Protein AF-G0V4D6-F1 (afdb_monomer)

Radius of gyration: 19.61 Å; Cα contacts (8 Å, |Δi|>4): 96; chains: 1; bounding box: 45×19×66 Å

Sequence (130 aa):
MNSGKIVLTINFITLILIIILGIYEIRTIERDTISFMENLNDVKKSVEASNWDNAYKNIELLNKNWERKKQLWSFFVNHNEIDNISMYLKQSIEYIKHRDNIEAMASLAILEHYLTHISEIEKLRIENII

InterPro domains:
  IPR025373 Protein of unknown function DUF4363 [PF14276] (24-129)

Mean predicted aligned error: 4.53 Å

Structure (mmCIF, N/CA/C/O backbone):
data_AF-G0V4D6-F1
#
_entry.id   AF-G0V4D6-F1
#
loop_
_atom_site.group_PDB
_atom_site.id
_atom_site.type_symbol
_atom_site.label_atom_id
_atom_site.label_alt_id
_atom_site.label_comp_id
_atom_site.label_asym_id
_atom_site.label_entity_id
_atom_site.label_seq_id
_atom_site.pdbx_PDB_ins_code
_atom_site.Cartn_x
_atom_site.Cartn_y
_atom_site.Cartn_z
_atom_site.occupancy
_atom_site.B_iso_or_equiv
_atom_site.auth_seq_id
_atom_site.auth_comp_id
_atom_site.auth_asym_id
_atom_site.auth_atom_id
_atom_site.pdbx_PDB_model_num
ATOM 1 N N . MET A 1 1 ? 24.577 5.032 -46.103 1.00 59.38 1 MET A N 1
ATOM 2 C CA . MET A 1 1 ? 25.396 4.983 -44.866 1.00 59.38 1 MET A CA 1
ATOM 3 C C . MET A 1 1 ? 24.785 5.767 -43.693 1.00 59.38 1 MET A C 1
ATOM 5 O O . MET A 1 1 ? 24.936 5.325 -42.563 1.00 59.38 1 MET A O 1
ATOM 9 N N . ASN A 1 2 ? 24.054 6.871 -43.923 1.00 70.75 2 ASN A N 1
ATOM 10 C CA . ASN A 1 2 ? 23.428 7.658 -42.841 1.00 70.75 2 ASN A CA 1
ATOM 11 C C . ASN A 1 2 ? 22.176 7.009 -42.225 1.00 70.75 2 ASN A C 1
ATOM 13 O O . ASN A 1 2 ? 21.945 7.155 -41.030 1.00 70.75 2 ASN A O 1
ATOM 17 N N . SER A 1 3 ? 21.415 6.235 -43.001 1.00 76.06 3 SER A N 1
ATOM 18 C CA . SER A 1 3 ? 20.175 5.589 -42.548 1.00 76.06 3 SER A CA 1
ATOM 19 C C . SER A 1 3 ? 20.411 4.599 -41.399 1.00 76.06 3 SER A C 1
ATOM 21 O O . SER A 1 3 ? 19.675 4.611 -40.421 1.00 76.06 3 SER A O 1
ATOM 23 N N . GLY A 1 4 ? 21.483 3.798 -41.465 1.00 85.56 4 GLY A N 1
ATOM 24 C CA . GLY A 1 4 ? 21.831 2.846 -40.401 1.00 85.56 4 GLY A CA 1
ATOM 25 C C . GLY A 1 4 ? 22.241 3.525 -39.091 1.00 85.56 4 GLY A C 1
ATOM 26 O O . GLY A 1 4 ? 21.848 3.077 -38.020 1.00 85.56 4 GLY A O 1
ATOM 27 N N . LYS A 1 5 ? 22.961 4.654 -39.166 1.00 87.50 5 LYS A N 1
ATOM 28 C CA . LYS A 1 5 ? 23.328 5.444 -37.979 1.00 87.50 5 LYS A CA 1
ATOM 29 C C . LYS A 1 5 ? 22.095 6.039 -37.298 1.00 87.50 5 LYS A C 1
ATOM 31 O O . LYS A 1 5 ? 21.989 5.948 -36.085 1.00 87.50 5 LYS A O 1
ATOM 36 N N . ILE A 1 6 ? 21.146 6.571 -38.073 1.00 91.81 6 ILE A N 1
ATOM 37 C CA . ILE A 1 6 ? 19.887 7.123 -37.544 1.00 91.81 6 ILE A CA 1
ATOM 38 C C . ILE A 1 6 ? 19.076 6.041 -36.824 1.00 91.81 6 ILE A C 1
ATOM 40 O O . ILE A 1 6 ? 18.627 6.261 -35.703 1.00 91.81 6 ILE A O 1
ATOM 44 N N . VAL A 1 7 ? 18.933 4.857 -37.429 1.00 93.12 7 VAL A N 1
ATOM 45 C CA . VAL A 1 7 ? 18.217 3.732 -36.806 1.00 93.12 7 VAL A CA 1
ATOM 46 C C . VAL A 1 7 ? 18.887 3.309 -35.496 1.00 93.12 7 VAL A C 1
ATOM 48 O O . VAL A 1 7 ? 18.194 3.107 -34.501 1.00 93.12 7 VAL A O 1
ATOM 51 N N . LEU A 1 8 ? 20.220 3.223 -35.458 1.00 93.75 8 LEU A N 1
ATOM 52 C CA . LEU A 1 8 ? 20.956 2.903 -34.230 1.00 93.75 8 LEU A CA 1
ATOM 53 C C . LEU A 1 8 ? 20.750 3.964 -33.143 1.00 93.75 8 LEU A C 1
ATOM 55 O O . LEU A 1 8 ? 20.495 3.614 -31.994 1.00 93.75 8 LEU A O 1
ATOM 59 N N . THR A 1 9 ? 20.802 5.249 -33.503 1.00 94.50 9 THR A N 1
ATOM 60 C CA . THR A 1 9 ? 20.558 6.346 -32.560 1.00 94.50 9 THR A CA 1
ATOM 61 C C . THR A 1 9 ? 19.143 6.294 -31.987 1.00 94.50 9 THR A C 1
ATOM 63 O O . THR A 1 9 ? 18.985 6.420 -30.777 1.00 94.50 9 THR A O 1
ATOM 66 N N . ILE A 1 10 ? 18.122 6.054 -32.816 1.00 95.94 10 ILE A N 1
ATOM 67 C CA . ILE A 1 10 ? 16.731 5.945 -32.351 1.00 95.94 10 ILE A CA 1
ATOM 68 C C . ILE A 1 10 ? 16.576 4.769 -31.384 1.00 95.94 10 ILE A C 1
ATOM 70 O O . ILE A 1 10 ? 16.059 4.963 -30.290 1.00 95.94 10 ILE A O 1
ATOM 74 N N . ASN A 1 11 ? 17.076 3.580 -31.738 1.00 95.81 11 ASN A N 1
ATOM 75 C CA . ASN A 1 11 ? 16.992 2.408 -30.859 1.00 95.81 11 ASN A CA 1
ATOM 76 C C . ASN A 1 11 ? 17.677 2.653 -29.510 1.00 95.81 11 ASN A C 1
ATOM 78 O O . ASN A 1 11 ? 17.139 2.290 -28.467 1.00 95.81 11 ASN A O 1
ATOM 82 N N . PHE A 1 12 ? 18.840 3.307 -29.520 1.00 95.88 12 PHE A N 1
ATOM 83 C CA . PHE A 1 12 ? 19.562 3.630 -28.295 1.00 95.88 12 PHE A CA 1
ATOM 84 C C . PHE A 1 12 ? 18.788 4.617 -27.408 1.00 95.88 12 PHE A C 1
ATOM 86 O O . PHE A 1 12 ? 18.700 4.420 -26.198 1.00 95.88 12 PHE A O 1
ATOM 93 N N . ILE A 1 13 ? 18.160 5.638 -28.002 1.00 96.56 13 ILE A N 1
ATOM 94 C CA . ILE A 1 13 ? 17.295 6.582 -27.277 1.00 96.56 13 ILE A CA 1
ATOM 95 C C . ILE A 1 13 ? 16.078 5.860 -26.687 1.00 96.56 13 ILE A C 1
ATOM 97 O O . ILE A 1 13 ? 15.746 6.077 -25.523 1.00 96.56 13 ILE A O 1
ATOM 101 N N . THR A 1 14 ? 15.426 4.987 -27.458 1.00 96.06 14 THR A N 1
ATOM 102 C CA . THR A 1 14 ? 14.277 4.208 -26.979 1.00 96.06 14 THR A CA 1
ATOM 103 C C . THR A 1 14 ? 14.661 3.301 -25.811 1.00 96.06 14 THR A C 1
ATOM 105 O O . THR A 1 14 ? 13.929 3.247 -24.827 1.00 96.06 14 THR A O 1
ATOM 108 N N . LEU A 1 15 ? 15.822 2.644 -25.871 1.00 94.19 15 LEU A N 1
ATOM 109 C CA . LEU A 1 15 ? 16.322 1.815 -24.773 1.00 94.19 15 LEU A CA 1
ATOM 110 C C . LEU A 1 15 ? 16.538 2.635 -23.494 1.00 94.19 15 LEU A C 1
ATOM 112 O O . LEU A 1 15 ? 16.077 2.238 -22.426 1.00 94.19 15 LEU A O 1
ATOM 116 N N . ILE A 1 16 ? 17.186 3.800 -23.604 1.00 94.88 16 ILE A N 1
ATOM 117 C CA . ILE A 1 16 ? 17.384 4.707 -22.464 1.00 94.88 16 ILE A CA 1
ATOM 118 C C . ILE A 1 16 ? 16.037 5.136 -21.874 1.00 94.88 16 ILE A C 1
ATOM 120 O O . ILE A 1 16 ? 15.876 5.145 -20.655 1.00 94.88 16 ILE A O 1
ATOM 124 N N . LEU A 1 17 ? 15.059 5.457 -22.724 1.00 95.06 17 LEU A N 1
ATOM 125 C CA . LEU A 1 17 ? 13.728 5.858 -22.276 1.00 95.06 17 LEU A CA 1
ATOM 126 C C . LEU A 1 17 ? 13.033 4.745 -21.479 1.00 95.06 17 LEU A C 1
ATOM 128 O O . LEU A 1 17 ? 12.469 5.026 -20.426 1.00 95.06 17 LEU A O 1
ATOM 132 N N . ILE A 1 18 ? 13.110 3.493 -21.942 1.00 92.19 18 ILE A N 1
ATOM 133 C CA . ILE A 1 18 ? 12.534 2.335 -21.240 1.00 92.19 18 ILE A CA 1
ATOM 134 C C . ILE A 1 18 ? 13.178 2.160 -19.859 1.00 92.19 18 ILE A C 1
ATOM 136 O O . ILE A 1 18 ? 12.464 1.987 -18.874 1.00 92.19 18 ILE A O 1
ATOM 140 N N . ILE A 1 19 ? 14.508 2.267 -19.764 1.00 89.69 19 ILE A N 1
ATOM 141 C CA . ILE A 1 19 ? 15.231 2.142 -18.488 1.00 89.69 19 ILE A CA 1
ATOM 142 C C . ILE A 1 19 ? 14.814 3.253 -17.514 1.00 89.69 19 ILE A C 1
ATOM 144 O O . ILE A 1 19 ? 14.535 2.982 -16.348 1.00 89.69 19 ILE A O 1
ATOM 148 N N . ILE A 1 20 ? 14.728 4.501 -17.986 1.00 91.12 20 ILE A N 1
ATOM 149 C CA . ILE A 1 20 ? 14.305 5.637 -17.152 1.00 91.12 20 ILE A CA 1
ATOM 150 C C . ILE A 1 20 ? 12.875 5.440 -16.642 1.00 91.12 20 ILE A C 1
ATOM 152 O O . ILE A 1 20 ? 12.614 5.686 -15.463 1.00 91.12 20 ILE A O 1
ATOM 156 N N . LEU A 1 21 ? 11.958 4.994 -17.505 1.00 89.69 21 LEU A N 1
ATOM 157 C CA . LEU A 1 21 ? 10.571 4.731 -17.122 1.00 89.69 21 LEU A CA 1
ATOM 158 C C . LEU A 1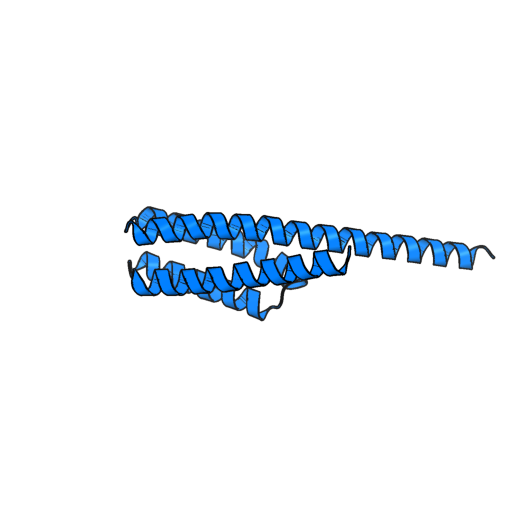 21 ? 10.473 3.602 -16.091 1.00 89.69 21 LEU A C 1
ATOM 160 O O . LEU A 1 21 ? 9.785 3.785 -15.091 1.00 89.69 21 LEU A O 1
ATOM 164 N N . GLY A 1 22 ? 11.216 2.506 -16.269 1.00 86.81 22 GLY A N 1
ATOM 165 C CA . GLY A 1 22 ? 11.251 1.408 -15.297 1.00 86.81 22 GLY A CA 1
ATOM 166 C C . GLY A 1 22 ? 11.791 1.845 -13.930 1.00 86.81 22 GLY A C 1
ATOM 167 O O . GLY A 1 22 ? 11.210 1.531 -12.897 1.00 86.81 22 GLY A O 1
ATOM 168 N N . ILE A 1 23 ? 12.852 2.659 -13.892 1.00 86.50 23 ILE A N 1
ATOM 169 C CA . ILE A 1 23 ? 13.368 3.210 -12.624 1.00 86.50 23 ILE A CA 1
ATOM 170 C C . ILE A 1 23 ? 12.342 4.150 -11.971 1.00 86.50 23 ILE A C 1
ATOM 172 O O . ILE A 1 23 ? 12.192 4.159 -10.747 1.00 86.50 23 ILE A O 1
ATOM 176 N N . TYR A 1 24 ? 11.652 4.970 -12.768 1.00 88.38 24 TYR A N 1
ATOM 177 C CA . TYR A 1 24 ? 10.620 5.879 -12.271 1.00 88.38 24 TYR A CA 1
ATOM 178 C C . TYR A 1 24 ? 9.428 5.124 -11.663 1.00 88.38 24 TYR A C 1
ATOM 180 O O . TYR A 1 24 ? 8.940 5.509 -10.597 1.00 88.38 24 TYR A O 1
ATOM 188 N N . GLU A 1 25 ? 8.985 4.058 -12.326 1.00 87.38 25 GLU A N 1
ATOM 189 C CA . GLU A 1 25 ? 7.929 3.149 -11.879 1.00 87.38 25 GLU A CA 1
ATOM 190 C C . GLU A 1 25 ? 8.274 2.530 -10.524 1.00 87.38 25 GLU A C 1
ATOM 192 O O . GLU A 1 25 ? 7.564 2.780 -9.548 1.00 87.38 25 GLU A O 1
ATOM 197 N N . ILE A 1 26 ? 9.412 1.834 -10.441 1.00 86.06 26 ILE A N 1
ATOM 198 C CA . ILE A 1 26 ? 9.886 1.158 -9.228 1.00 86.06 26 ILE A CA 1
ATOM 199 C C . ILE A 1 26 ? 9.921 2.128 -8.041 1.00 86.06 26 ILE A C 1
ATOM 201 O O . ILE A 1 26 ? 9.330 1.874 -6.992 1.00 86.06 26 ILE A O 1
ATOM 205 N N . ARG A 1 27 ? 10.553 3.299 -8.213 1.00 87.56 27 ARG A N 1
ATOM 206 C CA . ARG A 1 27 ? 10.647 4.312 -7.145 1.00 87.56 27 ARG A CA 1
ATOM 207 C C . ARG A 1 27 ? 9.289 4.870 -6.737 1.00 87.56 27 ARG A C 1
ATOM 209 O O . ARG A 1 27 ? 9.098 5.260 -5.584 1.00 87.56 27 ARG A O 1
ATOM 216 N N . THR A 1 28 ? 8.361 4.976 -7.685 1.00 89.75 28 THR A N 1
ATOM 217 C CA . THR A 1 28 ? 7.008 5.455 -7.402 1.00 89.75 28 THR A CA 1
ATOM 218 C C . THR A 1 28 ? 6.248 4.435 -6.569 1.00 89.75 28 THR A C 1
ATOM 220 O O . THR A 1 28 ? 5.676 4.832 -5.555 1.00 89.75 28 THR A O 1
ATOM 223 N N . ILE A 1 29 ? 6.284 3.154 -6.947 1.00 90.12 29 ILE A N 1
ATOM 224 C CA . ILE A 1 29 ? 5.630 2.077 -6.198 1.00 90.12 29 ILE A CA 1
ATOM 225 C C . ILE A 1 29 ? 6.249 1.955 -4.804 1.00 90.12 29 ILE A C 1
ATOM 227 O O . ILE A 1 29 ? 5.514 1.976 -3.825 1.00 90.12 29 ILE A O 1
ATOM 231 N N . GLU A 1 30 ? 7.578 1.937 -4.682 1.00 89.00 30 GLU A N 1
ATOM 232 C CA . GLU A 1 30 ? 8.261 1.825 -3.387 1.00 89.00 30 GLU A CA 1
ATOM 233 C C . GLU A 1 30 ? 7.840 2.933 -2.408 1.00 89.00 30 GLU A C 1
ATOM 235 O O . GLU A 1 30 ? 7.392 2.656 -1.293 1.00 89.00 30 GLU A O 1
ATOM 240 N N . ARG A 1 31 ? 7.919 4.198 -2.840 1.00 91.50 31 ARG A N 1
ATOM 241 C CA . ARG A 1 31 ? 7.515 5.348 -2.018 1.00 91.50 31 ARG A CA 1
ATOM 242 C C . ARG A 1 31 ? 6.043 5.272 -1.625 1.00 91.50 31 ARG A C 1
ATOM 244 O O . ARG A 1 31 ? 5.680 5.600 -0.496 1.00 91.50 31 ARG A O 1
ATOM 251 N N . ASP A 1 32 ? 5.192 4.902 -2.573 1.00 93.12 32 ASP A N 1
ATOM 252 C CA . ASP A 1 32 ? 3.758 4.817 -2.348 1.00 93.12 32 ASP A CA 1
ATOM 253 C C . ASP A 1 32 ? 3.429 3.703 -1.344 1.00 93.12 32 ASP A C 1
ATOM 255 O O . ASP A 1 32 ? 2.656 3.946 -0.420 1.00 93.12 32 ASP A O 1
ATOM 259 N N . THR A 1 33 ? 4.057 2.530 -1.457 1.00 93.06 33 THR A N 1
ATOM 260 C CA . THR A 1 33 ? 3.877 1.411 -0.524 1.00 93.06 33 THR A CA 1
ATOM 261 C C . THR A 1 33 ? 4.339 1.758 0.886 1.00 93.06 33 THR A C 1
ATOM 263 O O . THR A 1 33 ? 3.618 1.466 1.836 1.00 93.06 33 THR A O 1
ATOM 266 N N . ILE A 1 34 ? 5.476 2.447 1.044 1.00 92.56 34 ILE A N 1
ATOM 267 C CA . ILE A 1 34 ? 5.925 2.948 2.356 1.00 92.56 34 ILE A CA 1
ATOM 268 C C . ILE A 1 34 ? 4.854 3.857 2.968 1.00 92.56 34 ILE A C 1
ATOM 270 O O . ILE A 1 34 ? 4.431 3.644 4.103 1.00 92.56 34 ILE A O 1
ATOM 274 N N . SER A 1 35 ? 4.348 4.820 2.192 1.00 94.81 35 SER A N 1
ATOM 275 C CA . SER A 1 35 ? 3.300 5.727 2.664 1.00 94.81 35 SER A CA 1
ATOM 276 C C . SER A 1 35 ? 1.997 4.992 3.003 1.00 94.81 35 SER A C 1
ATOM 278 O O . SER A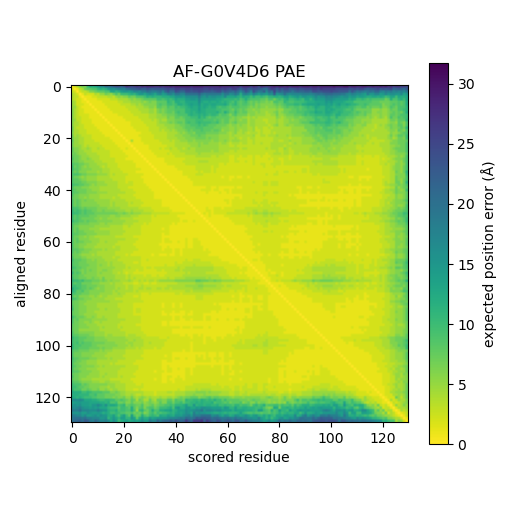 1 35 ? 1.336 5.329 3.987 1.00 94.81 35 SER A O 1
ATOM 280 N N . PHE A 1 36 ? 1.602 3.984 2.222 1.00 96.50 36 PHE A N 1
ATOM 281 C CA . PHE A 1 36 ? 0.429 3.167 2.531 1.00 96.50 36 PHE A CA 1
ATOM 282 C C . PHE A 1 36 ? 0.612 2.370 3.823 1.00 96.50 36 PHE A C 1
ATOM 284 O O . PHE A 1 36 ? -0.302 2.368 4.642 1.00 96.50 36 PHE A O 1
ATOM 291 N N . MET A 1 37 ? 1.780 1.762 4.038 1.00 96.06 37 MET A N 1
ATOM 292 C CA . MET A 1 37 ? 2.092 1.001 5.251 1.00 96.06 37 MET A CA 1
ATOM 293 C C . MET A 1 37 ? 2.086 1.880 6.507 1.00 96.06 37 MET A C 1
ATOM 295 O O . MET A 1 37 ? 1.523 1.485 7.526 1.00 96.06 37 MET A O 1
ATOM 299 N N . GLU A 1 38 ? 2.647 3.090 6.437 1.00 95.94 38 GLU A N 1
ATOM 300 C CA . GLU A 1 38 ? 2.608 4.055 7.545 1.00 95.94 38 GLU A CA 1
ATOM 301 C C . GLU A 1 38 ? 1.165 4.440 7.905 1.00 95.94 38 GLU A C 1
ATOM 303 O O . GLU A 1 38 ? 0.754 4.299 9.058 1.00 95.94 38 GLU A O 1
ATOM 308 N N . ASN A 1 39 ? 0.363 4.838 6.908 1.00 96.44 39 ASN A N 1
ATOM 309 C CA . ASN A 1 39 ? -1.044 5.188 7.122 1.00 96.44 39 ASN A CA 1
ATOM 310 C C . ASN A 1 39 ? -1.861 3.988 7.635 1.00 96.44 39 ASN A C 1
ATOM 312 O O . ASN A 1 39 ? -2.738 4.152 8.483 1.00 96.44 39 ASN A O 1
ATOM 316 N N . LEU A 1 40 ? -1.584 2.780 7.137 1.00 98.06 40 LEU A N 1
ATOM 317 C CA . LEU A 1 40 ? -2.258 1.557 7.565 1.00 98.06 40 LEU A CA 1
ATOM 318 C C . LEU A 1 40 ? -1.962 1.244 9.034 1.00 98.06 40 LEU A C 1
ATOM 320 O O . LEU A 1 40 ? -2.870 0.900 9.790 1.00 98.06 40 LEU A O 1
ATOM 324 N N . ASN A 1 41 ? -0.710 1.411 9.458 1.00 97.94 41 ASN A N 1
ATOM 325 C CA . ASN A 1 41 ? -0.308 1.220 10.846 1.00 97.94 41 ASN A CA 1
ATOM 326 C C . ASN A 1 41 ? -1.029 2.200 11.789 1.00 97.94 41 ASN A C 1
ATOM 328 O O . ASN A 1 41 ? -1.448 1.818 12.881 1.00 97.94 41 ASN A O 1
ATOM 332 N N . ASP A 1 42 ? -1.246 3.444 11.357 1.00 97.94 42 ASP A N 1
ATOM 333 C CA . ASP A 1 42 ? -2.018 4.426 12.128 1.00 97.94 42 ASP A CA 1
ATOM 334 C C . ASP A 1 42 ? -3.507 4.057 12.240 1.00 97.94 42 ASP A C 1
ATOM 336 O O . ASP A 1 42 ? -4.130 4.287 13.285 1.00 97.94 42 ASP A O 1
ATOM 340 N N . VAL A 1 43 ? -4.081 3.434 11.203 1.00 98.56 43 VAL A N 1
ATOM 341 C CA . VAL A 1 43 ? -5.429 2.847 11.275 1.00 98.56 43 VAL A CA 1
ATOM 342 C C . VAL A 1 43 ? -5.453 1.703 12.288 1.00 98.56 43 VAL A C 1
ATOM 344 O O . VAL A 1 43 ? -6.287 1.735 13.191 1.00 98.56 43 VAL A O 1
ATOM 347 N N . LYS A 1 44 ? -4.522 0.740 12.200 1.00 98.44 44 LYS A N 1
ATOM 348 C CA . LYS A 1 44 ? -4.444 -0.414 13.119 1.00 98.44 44 LYS A CA 1
ATOM 349 C C . LYS A 1 44 ? -4.339 0.034 14.579 1.00 98.44 44 LYS A C 1
ATOM 351 O O . LYS A 1 44 ? -5.167 -0.364 15.392 1.00 98.44 44 LYS A O 1
ATOM 356 N N . LYS A 1 45 ? -3.428 0.962 14.892 1.00 98.25 45 LYS A N 1
ATOM 357 C CA . LYS A 1 45 ? -3.298 1.548 16.241 1.00 98.25 45 LYS A CA 1
ATOM 358 C C . LYS A 1 45 ? -4.589 2.209 16.723 1.00 98.25 45 LYS A C 1
ATOM 360 O O . LYS A 1 45 ? -4.933 2.122 17.899 1.00 98.25 45 LYS A O 1
ATOM 365 N N . SER A 1 46 ? -5.308 2.888 15.828 1.00 98.44 46 SER A N 1
ATOM 366 C CA . SER A 1 46 ? -6.582 3.528 16.173 1.00 98.44 46 SER A CA 1
ATOM 367 C C . SER A 1 46 ? -7.678 2.498 16.465 1.00 98.44 46 SER A C 1
ATOM 369 O O . SER A 1 46 ? -8.450 2.698 17.399 1.00 98.44 46 SER A O 1
ATOM 371 N N . VAL A 1 47 ? -7.723 1.390 15.716 1.00 98.19 47 VAL A N 1
ATOM 372 C CA . VAL A 1 47 ? -8.645 0.266 15.959 1.00 98.19 47 VAL A CA 1
ATOM 373 C C . VAL A 1 47 ? -8.323 -0.433 17.282 1.00 98.19 47 VAL A C 1
ATOM 375 O O . VAL A 1 47 ? -9.227 -0.641 18.090 1.00 98.19 47 VAL A O 1
ATOM 378 N N . GLU A 1 48 ? -7.048 -0.721 17.557 1.00 97.44 48 GLU A N 1
ATOM 379 C CA . GLU A 1 48 ? -6.585 -1.308 18.826 1.00 97.44 48 GLU A CA 1
ATOM 380 C C . GLU A 1 48 ? -6.947 -0.433 20.031 1.00 97.44 48 GLU A C 1
ATOM 382 O O . GLU A 1 48 ? -7.447 -0.923 21.042 1.00 97.44 48 GLU A O 1
ATOM 387 N N . ALA A 1 49 ? -6.771 0.884 19.903 1.00 97.75 49 ALA A N 1
ATOM 388 C CA . ALA A 1 49 ? -7.147 1.852 20.928 1.00 97.75 49 ALA A CA 1
ATOM 389 C C . ALA A 1 49 ? -8.665 2.110 21.010 1.00 97.75 49 ALA A C 1
ATOM 391 O O . ALA A 1 49 ? -9.094 2.950 21.801 1.00 97.75 49 ALA A O 1
ATOM 392 N N . SER A 1 50 ? -9.485 1.438 20.189 1.00 97.75 50 SER A N 1
ATOM 393 C CA . SER A 1 50 ? -10.932 1.680 20.065 1.00 97.75 50 SER A CA 1
ATOM 394 C C . SER A 1 50 ? -11.291 3.141 19.745 1.00 97.75 50 SER A C 1
ATOM 396 O O . SER A 1 50 ? -12.389 3.614 20.048 1.00 97.75 50 SER A O 1
ATOM 398 N N . ASN A 1 51 ? -10.375 3.875 19.108 1.00 98.12 51 ASN A N 1
ATOM 399 C CA . ASN A 1 51 ? -10.592 5.232 18.620 1.00 98.12 51 ASN A CA 1
ATOM 400 C C . ASN A 1 51 ? -11.206 5.181 17.214 1.00 98.12 51 ASN A C 1
ATOM 402 O O . ASN A 1 51 ? -10.551 5.452 16.203 1.00 98.12 51 ASN A O 1
ATOM 406 N N . TRP A 1 52 ? -12.478 4.789 17.166 1.00 98.12 52 TRP A N 1
ATOM 407 C CA . TRP A 1 52 ? -13.208 4.499 15.930 1.00 98.12 52 TRP A CA 1
ATOM 408 C C . TRP A 1 52 ? -13.317 5.692 14.982 1.00 98.12 52 TRP A C 1
ATOM 410 O O . TRP A 1 52 ? -13.185 5.514 13.776 1.00 98.12 52 TRP A O 1
ATOM 420 N N . ASP A 1 53 ? -13.495 6.905 15.507 1.00 98.00 53 ASP A N 1
ATOM 421 C CA . ASP A 1 53 ? -13.606 8.108 14.677 1.00 98.00 53 ASP A CA 1
ATOM 422 C C . ASP A 1 53 ? -12.291 8.389 13.935 1.00 98.00 53 ASP A C 1
ATOM 424 O O . ASP A 1 53 ? -12.291 8.698 12.740 1.00 98.00 53 ASP A O 1
ATOM 428 N N . ASN A 1 54 ? -11.152 8.227 14.620 1.00 98.12 54 ASN A N 1
ATOM 429 C CA . ASN A 1 54 ? -9.839 8.382 14.000 1.00 98.12 54 ASN A CA 1
ATOM 430 C C . ASN A 1 54 ? -9.529 7.233 13.033 1.00 98.12 54 ASN A C 1
ATOM 432 O O . ASN A 1 54 ? -9.044 7.481 11.931 1.00 98.12 54 ASN A O 1
ATOM 436 N N . ALA A 1 55 ? -9.856 5.993 13.412 1.00 98.56 55 ALA A N 1
ATOM 437 C CA . ALA A 1 55 ? -9.697 4.829 12.546 1.00 98.56 55 ALA A CA 1
ATOM 438 C C . ALA A 1 55 ? -10.477 5.006 11.236 1.00 98.56 55 ALA A C 1
ATOM 440 O O . ALA A 1 55 ? -9.905 4.844 10.159 1.00 98.56 55 ALA A O 1
ATOM 441 N N . TYR A 1 56 ? -11.747 5.417 11.326 1.00 98.69 56 TYR A N 1
ATOM 442 C CA . TYR A 1 56 ? -12.622 5.623 10.173 1.00 98.69 56 TYR A CA 1
ATOM 443 C C . TYR A 1 56 ? -12.120 6.756 9.272 1.00 98.69 56 TYR A C 1
ATOM 445 O O . TYR A 1 56 ? -12.017 6.606 8.056 1.00 98.69 56 TYR A O 1
ATOM 453 N N . LYS A 1 57 ? -11.727 7.887 9.867 1.00 98.44 57 LYS A N 1
ATOM 454 C CA . LYS A 1 57 ? -11.147 9.010 9.123 1.00 98.44 57 LYS A CA 1
ATOM 455 C C . LYS A 1 57 ? -9.879 8.602 8.364 1.00 98.44 57 LYS A C 1
ATOM 457 O O . LYS A 1 57 ? -9.706 8.988 7.207 1.00 98.44 57 LYS A O 1
ATOM 462 N N . ASN A 1 58 ? -8.992 7.850 9.012 1.00 98.19 58 ASN A N 1
ATOM 463 C CA . ASN A 1 58 ? -7.708 7.471 8.431 1.00 98.19 58 ASN A CA 1
ATOM 464 C C . ASN A 1 58 ? -7.861 6.396 7.349 1.00 98.19 58 ASN A C 1
ATOM 466 O O . ASN A 1 58 ? -7.222 6.515 6.304 1.00 98.19 58 ASN A O 1
ATOM 470 N N . ILE A 1 59 ? -8.741 5.402 7.534 1.00 98.56 59 ILE A N 1
ATOM 471 C CA . ILE A 1 59 ? -8.977 4.379 6.503 1.00 98.56 59 ILE A CA 1
ATOM 472 C C . ILE A 1 59 ? -9.652 4.972 5.259 1.00 98.56 59 ILE A C 1
ATOM 474 O O . ILE A 1 59 ? -9.279 4.623 4.142 1.00 98.56 59 ILE A O 1
ATOM 478 N N . GLU A 1 60 ? -10.557 5.943 5.417 1.00 98.44 60 GLU A N 1
ATOM 479 C CA . GLU A 1 60 ? -11.163 6.665 4.289 1.00 98.44 60 GLU A CA 1
ATOM 480 C C . GLU A 1 60 ? -10.131 7.504 3.519 1.00 98.44 60 GLU A C 1
ATOM 482 O O . GLU A 1 60 ? -10.141 7.550 2.285 1.00 98.44 60 GLU A O 1
ATOM 487 N N . LEU A 1 61 ? -9.194 8.146 4.227 1.00 97.94 61 LEU A N 1
ATOM 488 C CA . LEU A 1 61 ? -8.090 8.866 3.591 1.00 97.94 61 LEU A CA 1
ATOM 489 C C . LEU A 1 61 ? -7.166 7.910 2.826 1.00 97.94 61 LEU A C 1
ATOM 491 O O . LEU A 1 61 ? -6.770 8.212 1.696 1.00 97.94 61 LEU A O 1
ATOM 495 N N . LEU A 1 62 ? -6.849 6.758 3.422 1.00 98.00 62 LEU A N 1
ATOM 496 C CA . LEU A 1 62 ? -6.053 5.709 2.791 1.00 98.00 62 LEU A CA 1
ATOM 497 C C . LEU A 1 62 ? -6.747 5.201 1.521 1.00 98.00 62 LEU A C 1
ATOM 499 O O . LEU A 1 62 ? -6.124 5.169 0.461 1.00 98.00 62 LEU A O 1
ATOM 503 N N . ASN A 1 63 ? -8.051 4.927 1.585 1.00 98.31 63 ASN A N 1
ATOM 504 C CA . ASN A 1 63 ? -8.862 4.513 0.443 1.00 98.31 63 ASN A CA 1
ATOM 505 C C . ASN A 1 63 ? -8.915 5.582 -0.661 1.00 98.31 63 ASN A C 1
ATOM 507 O O . ASN A 1 63 ? -8.703 5.286 -1.832 1.00 98.31 63 ASN A O 1
ATOM 511 N N . LYS A 1 64 ? -9.093 6.860 -0.314 1.00 97.81 64 LYS A N 1
ATOM 512 C CA . LYS A 1 64 ? -9.044 7.955 -1.297 1.00 97.81 64 LYS A CA 1
ATOM 513 C C . LYS A 1 64 ? -7.682 8.048 -1.991 1.00 97.81 64 LYS A C 1
ATOM 515 O O . LYS A 1 64 ? -7.604 8.324 -3.191 1.00 97.81 64 LYS A O 1
ATOM 520 N N . ASN A 1 65 ? -6.599 7.848 -1.243 1.00 96.19 65 ASN A N 1
ATOM 521 C CA . ASN A 1 65 ? -5.250 7.827 -1.801 1.00 96.19 65 ASN A CA 1
ATOM 522 C C . ASN A 1 65 ? -5.038 6.613 -2.713 1.00 96.19 65 ASN A C 1
ATOM 524 O O . ASN A 1 65 ? -4.439 6.770 -3.780 1.00 96.19 65 ASN A O 1
ATOM 528 N N . TRP A 1 66 ? -5.563 5.452 -2.322 1.00 97.56 66 TRP A N 1
ATOM 529 C CA . TRP A 1 66 ? -5.576 4.235 -3.125 1.00 97.56 66 TRP A CA 1
ATOM 530 C C . TRP A 1 66 ? -6.315 4.435 -4.447 1.00 97.56 66 TRP A C 1
ATOM 532 O O . TRP A 1 66 ? -5.728 4.244 -5.504 1.00 97.56 66 TRP A O 1
ATOM 542 N N . GLU A 1 67 ? -7.546 4.941 -4.419 1.00 96.81 67 GLU A N 1
ATOM 543 C CA . GLU A 1 67 ? -8.363 5.175 -5.616 1.00 96.81 67 GLU A CA 1
ATOM 544 C C . GLU A 1 67 ? -7.686 6.098 -6.640 1.00 96.81 67 GLU A C 1
ATOM 546 O O . GLU A 1 67 ? -7.800 5.888 -7.847 1.00 96.81 67 GLU A O 1
ATOM 551 N N . ARG A 1 68 ? -6.912 7.087 -6.178 1.00 95.62 68 ARG A N 1
ATOM 552 C CA . ARG A 1 68 ? -6.123 7.963 -7.057 1.00 95.62 68 ARG A CA 1
ATOM 553 C C . ARG A 1 68 ? -4.923 7.252 -7.692 1.00 95.62 68 ARG A C 1
ATOM 555 O O . ARG A 1 68 ? -4.495 7.643 -8.774 1.00 95.62 68 ARG A O 1
ATOM 562 N N . LYS A 1 69 ? -4.342 6.264 -7.010 1.00 94.50 69 LYS A N 1
ATOM 563 C CA . LYS A 1 69 ? -3.103 5.582 -7.423 1.00 94.50 69 LYS A CA 1
ATOM 564 C C . LYS A 1 69 ? -3.350 4.257 -8.139 1.00 94.50 69 LYS A C 1
ATOM 566 O O . LYS A 1 69 ? -2.533 3.886 -8.978 1.00 94.50 69 LYS A O 1
ATOM 571 N N . LYS A 1 70 ? -4.477 3.587 -7.882 1.00 94.12 70 LYS A N 1
ATOM 572 C CA . LYS A 1 70 ? -4.769 2.238 -8.386 1.00 94.12 70 LYS A CA 1
ATOM 573 C C . LYS A 1 70 ? -4.688 2.135 -9.906 1.00 94.12 70 LYS A C 1
ATOM 575 O O . LYS A 1 70 ? -4.209 1.133 -10.416 1.00 94.12 70 LYS A O 1
ATOM 580 N N . GLN A 1 71 ? -5.096 3.181 -10.633 1.00 91.81 71 GLN A N 1
ATOM 581 C CA . GLN A 1 71 ? -5.016 3.186 -12.094 1.00 91.81 71 GLN A CA 1
ATOM 582 C C . GLN A 1 71 ? -3.559 3.167 -12.564 1.00 91.81 71 GLN A C 1
ATOM 584 O O . GLN A 1 71 ? -3.218 2.391 -13.450 1.00 91.81 71 GLN A O 1
ATOM 589 N N . LEU A 1 72 ? -2.693 3.973 -11.943 1.00 90.38 72 LEU A N 1
ATOM 590 C CA . LEU A 1 72 ? -1.267 3.971 -12.256 1.00 90.38 72 LEU A CA 1
ATOM 591 C C . LEU A 1 72 ? -0.639 2.617 -11.912 1.00 90.38 72 LEU A C 1
ATOM 593 O O . LEU A 1 72 ? 0.078 2.054 -12.729 1.00 90.38 72 LEU A O 1
ATOM 597 N N . TRP A 1 73 ? -0.946 2.078 -10.732 1.00 93.06 73 TRP A N 1
ATOM 598 C CA . TRP A 1 73 ? -0.423 0.782 -10.304 1.00 93.06 73 TRP A CA 1
ATOM 599 C C . TRP A 1 73 ? -0.899 -0.363 -11.205 1.00 93.06 73 TRP A C 1
ATOM 601 O O . TRP A 1 73 ? -0.121 -1.263 -11.492 1.00 93.06 73 TRP A O 1
ATOM 611 N N . SER A 1 74 ? -2.125 -0.306 -11.730 1.00 91.62 74 SER A N 1
ATOM 612 C CA . SER A 1 74 ? -2.680 -1.354 -12.599 1.00 91.62 74 SER A CA 1
ATOM 613 C C . SER A 1 74 ? -1.953 -1.542 -13.936 1.00 91.62 74 SER A C 1
ATOM 615 O O . SER A 1 74 ? -2.161 -2.555 -14.591 1.00 91.62 74 SER A O 1
ATOM 617 N N . PHE A 1 75 ? -1.102 -0.596 -14.351 1.00 88.69 75 PHE A N 1
ATOM 618 C CA . PHE A 1 75 ? -0.260 -0.768 -15.541 1.00 88.69 75 PHE A CA 1
ATOM 619 C C . PHE A 1 75 ? 0.940 -1.693 -15.305 1.00 88.69 75 PHE A C 1
ATOM 621 O O . PHE A 1 75 ? 1.500 -2.215 -16.266 1.00 88.69 75 PHE A O 1
ATOM 628 N N . PHE A 1 76 ? 1.338 -1.872 -14.047 1.00 85.31 76 PHE A N 1
ATOM 629 C CA . PHE A 1 76 ? 2.649 -2.404 -13.669 1.00 85.31 76 PHE A CA 1
ATOM 630 C C . PHE A 1 76 ? 2.561 -3.552 -12.657 1.00 85.31 76 PHE A C 1
ATOM 632 O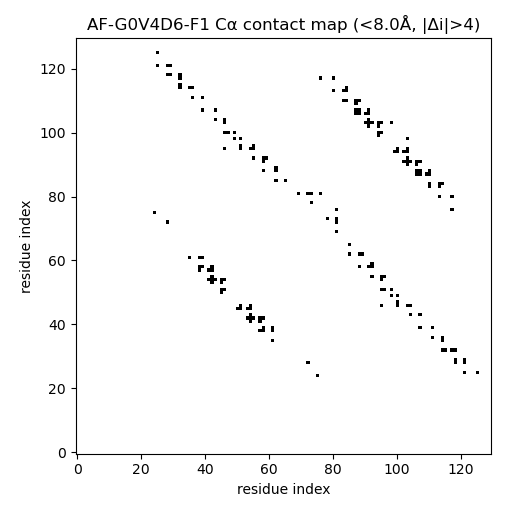 O . PHE A 1 76 ? 3.346 -4.499 -12.687 1.00 85.31 76 PHE A O 1
ATOM 639 N N . VAL A 1 77 ? 1.560 -3.494 -11.784 1.00 90.19 77 VAL A N 1
ATOM 640 C CA . VAL A 1 77 ? 1.285 -4.467 -10.731 1.00 90.19 77 VAL A CA 1
ATOM 641 C C . VAL A 1 77 ? 0.193 -5.427 -11.198 1.00 90.19 77 VAL A C 1
ATOM 643 O O . VAL A 1 77 ? -0.735 -5.045 -11.912 1.00 90.19 77 VAL A O 1
ATOM 646 N N . ASN A 1 78 ? 0.285 -6.686 -10.765 1.00 91.06 78 ASN A N 1
ATOM 647 C CA . ASN A 1 78 ? -0.717 -7.708 -11.051 1.00 91.06 78 ASN A CA 1
ATOM 648 C C . ASN A 1 78 ? -2.124 -7.237 -10.635 1.00 91.06 78 ASN A C 1
ATOM 650 O O . ASN A 1 78 ? -2.338 -6.855 -9.487 1.00 91.06 78 ASN A O 1
ATOM 654 N N . HIS A 1 79 ? -3.096 -7.310 -11.548 1.00 90.81 79 HIS A N 1
ATOM 655 C CA . HIS A 1 79 ? -4.478 -6.907 -11.276 1.00 90.81 79 HIS A CA 1
ATOM 656 C C . HIS A 1 79 ? -5.091 -7.612 -10.061 1.00 90.81 79 HIS A C 1
ATOM 658 O O . HIS A 1 79 ? -5.839 -6.978 -9.327 1.00 90.81 79 HIS A O 1
ATOM 664 N N . ASN A 1 80 ? -4.715 -8.866 -9.787 1.00 92.94 80 ASN A N 1
ATOM 665 C CA . ASN A 1 80 ? -5.199 -9.581 -8.605 1.00 92.94 80 ASN A CA 1
ATOM 666 C C . ASN A 1 80 ? -4.789 -8.876 -7.302 1.00 92.94 80 ASN A C 1
ATOM 668 O O . ASN A 1 80 ? -5.592 -8.784 -6.382 1.00 92.94 80 ASN A O 1
ATOM 672 N N . GLU A 1 81 ? -3.568 -8.343 -7.229 1.00 93.94 81 GLU A N 1
ATOM 673 C CA . GLU A 1 81 ? -3.093 -7.569 -6.074 1.00 93.94 81 GLU A CA 1
ATOM 674 C C . GLU A 1 81 ? -3.898 -6.272 -5.914 1.00 93.94 81 GLU A C 1
ATOM 676 O O . GLU A 1 81 ? -4.353 -5.936 -4.821 1.00 93.94 81 GLU A O 1
ATOM 681 N N . ILE A 1 82 ? -4.141 -5.570 -7.026 1.00 96.12 82 ILE A N 1
ATOM 682 C CA . ILE A 1 82 ? -4.928 -4.328 -7.053 1.00 96.12 82 ILE A CA 1
ATOM 683 C C . ILE A 1 82 ? -6.371 -4.573 -6.595 1.00 96.12 82 ILE A C 1
ATOM 685 O O . ILE A 1 82 ? -6.921 -3.808 -5.792 1.00 96.12 82 ILE A O 1
ATOM 689 N N . ASP A 1 83 ? -6.990 -5.639 -7.088 1.00 96.62 83 ASP A N 1
ATOM 690 C CA . ASP A 1 83 ? -8.363 -5.994 -6.751 1.00 96.62 83 ASP A CA 1
ATOM 691 C C . ASP A 1 83 ? -8.471 -6.437 -5.290 1.00 96.62 83 ASP A C 1
ATOM 693 O O . ASP A 1 83 ? -9.375 -5.986 -4.580 1.00 96.62 83 ASP A O 1
ATOM 697 N N . ASN A 1 84 ? -7.509 -7.225 -4.802 1.00 97.31 84 ASN A N 1
ATOM 698 C CA . ASN A 1 84 ? -7.448 -7.647 -3.406 1.00 97.31 84 ASN A CA 1
ATOM 699 C C . ASN A 1 84 ? -7.283 -6.453 -2.458 1.00 97.31 84 ASN A C 1
ATOM 701 O O . ASN A 1 84 ? -8.070 -6.312 -1.521 1.00 97.31 84 ASN A O 1
ATOM 705 N N . ILE A 1 85 ? -6.342 -5.540 -2.722 1.00 97.88 85 ILE A N 1
ATOM 706 C CA . ILE A 1 85 ? -6.180 -4.315 -1.922 1.00 97.88 85 ILE A CA 1
ATOM 707 C C . ILE A 1 85 ? -7.488 -3.519 -1.892 1.00 97.88 85 ILE A C 1
ATOM 709 O O . ILE A 1 85 ? -7.949 -3.123 -0.822 1.00 97.88 85 ILE A O 1
ATOM 713 N N . SER A 1 86 ? -8.129 -3.333 -3.049 1.00 98.19 86 SER A N 1
ATOM 714 C CA . SER A 1 86 ? -9.405 -2.613 -3.151 1.00 98.19 86 SER A CA 1
ATOM 715 C C . SER A 1 86 ? -10.526 -3.295 -2.357 1.00 98.19 86 SER A C 1
ATOM 717 O O . SER A 1 86 ? -11.351 -2.623 -1.733 1.00 98.19 86 SER A O 1
ATOM 719 N N . MET A 1 87 ? -10.574 -4.626 -2.377 1.00 98.31 87 MET A N 1
ATOM 720 C CA . MET A 1 87 ? -11.558 -5.424 -1.650 1.00 98.31 87 MET A CA 1
ATOM 721 C C . MET A 1 87 ? -11.361 -5.316 -0.136 1.00 98.31 87 MET A C 1
ATOM 723 O O . MET A 1 87 ? -12.314 -4.994 0.578 1.00 98.31 87 MET A O 1
ATOM 727 N N . TYR A 1 88 ? -10.140 -5.528 0.359 1.00 98.44 88 TYR A N 1
ATOM 728 C CA . TYR A 1 88 ? -9.851 -5.483 1.794 1.00 98.44 88 TYR A CA 1
ATOM 729 C C . TYR A 1 88 ? -9.880 -4.065 2.367 1.00 98.44 88 TYR A C 1
ATOM 731 O O . TYR A 1 88 ? -10.240 -3.893 3.531 1.00 98.44 88 TYR A O 1
ATOM 739 N N . LEU A 1 89 ? -9.622 -3.035 1.555 1.00 98.56 89 LEU A N 1
ATOM 740 C CA . LEU A 1 89 ? -9.896 -1.645 1.924 1.00 98.56 89 LEU A CA 1
ATOM 741 C C . LEU A 1 89 ? -11.377 -1.417 2.225 1.00 98.56 89 LEU A C 1
ATOM 743 O O . LEU A 1 89 ? -11.715 -0.913 3.294 1.00 98.56 89 LEU A O 1
ATOM 747 N N . LYS A 1 90 ? -12.268 -1.833 1.317 1.00 98.62 90 LYS A N 1
ATOM 748 C CA . LYS A 1 90 ? -13.722 -1.693 1.501 1.00 98.62 90 LYS A CA 1
ATOM 749 C C . LYS A 1 90 ? -14.228 -2.474 2.709 1.00 98.62 90 LYS A C 1
ATOM 751 O O . LYS A 1 90 ? -15.035 -1.947 3.468 1.00 98.62 90 LYS A O 1
ATOM 756 N N . GLN A 1 91 ? -13.738 -3.698 2.907 1.00 98.62 91 GLN A N 1
ATOM 757 C CA . GLN A 1 91 ? -14.073 -4.483 4.098 1.00 98.62 91 GLN A CA 1
ATOM 758 C C . GLN A 1 91 ? -13.619 -3.778 5.378 1.00 98.62 91 GLN A C 1
ATOM 760 O O . GLN A 1 91 ? -14.424 -3.595 6.284 1.00 98.62 91 GLN A O 1
ATOM 765 N N . SER A 1 92 ? -12.370 -3.303 5.419 1.00 98.75 92 SER A N 1
ATOM 766 C CA . SER A 1 92 ? -11.831 -2.587 6.581 1.00 98.75 92 SER A CA 1
ATOM 767 C C . SER A 1 92 ? -12.652 -1.340 6.910 1.00 98.75 92 SER A C 1
ATOM 769 O O . SER A 1 92 ? -12.944 -1.097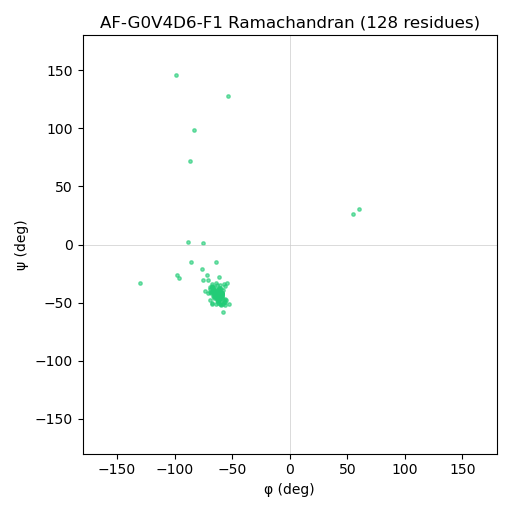 8.077 1.00 98.75 92 SER A O 1
ATOM 771 N N . ILE A 1 93 ? -13.077 -0.575 5.896 1.00 98.75 93 ILE A N 1
ATOM 772 C CA . ILE A 1 93 ? -13.966 0.582 6.079 1.00 98.75 93 ILE A CA 1
ATOM 773 C C . ILE A 1 93 ? -15.271 0.161 6.757 1.00 98.75 93 ILE A C 1
ATOM 775 O O . ILE A 1 93 ? -15.659 0.768 7.757 1.00 98.75 93 ILE A O 1
ATOM 779 N N . GLU A 1 94 ? -15.943 -0.874 6.248 1.00 98.69 94 GLU A N 1
ATOM 780 C CA . GLU A 1 94 ? -17.219 -1.320 6.812 1.00 98.69 94 GLU A CA 1
ATOM 781 C C . GLU A 1 94 ? -17.053 -1.909 8.219 1.00 98.69 94 GLU A C 1
ATOM 783 O O . GLU A 1 94 ? -17.844 -1.575 9.099 1.00 98.69 94 GLU A O 1
ATOM 788 N N . TYR A 1 95 ? -16.014 -2.698 8.494 1.00 98.69 95 TYR A N 1
ATOM 789 C CA . TYR A 1 95 ? -15.778 -3.225 9.842 1.00 98.69 95 TYR A CA 1
ATOM 790 C C . TYR A 1 95 ? -15.461 -2.118 10.851 1.00 98.69 95 TYR A C 1
ATOM 792 O O . TYR A 1 95 ? -16.053 -2.080 11.931 1.00 98.69 95 TYR A O 1
ATOM 800 N N . ILE A 1 96 ? -14.618 -1.148 10.483 1.00 98.69 96 ILE A N 1
ATOM 801 C CA . ILE A 1 96 ? -14.305 0.009 11.335 1.00 98.69 96 ILE A CA 1
ATOM 802 C C . ILE A 1 96 ? -15.561 0.847 11.602 1.00 98.69 96 ILE A C 1
ATOM 804 O O . ILE A 1 96 ? -15.809 1.250 12.740 1.00 98.69 96 ILE A O 1
ATOM 808 N N . LYS A 1 97 ? -16.386 1.079 10.577 1.00 98.44 97 LYS A N 1
ATOM 809 C CA . LYS A 1 97 ? -17.656 1.811 10.688 1.00 98.44 97 LYS A CA 1
ATOM 810 C C . LYS A 1 97 ? -18.631 1.145 11.659 1.00 98.44 97 LYS A C 1
ATOM 812 O O . LYS A 1 97 ? -19.311 1.841 12.410 1.00 98.44 97 LYS A O 1
ATOM 817 N N . HIS A 1 98 ? -18.674 -0.186 11.667 1.00 98.38 98 HIS A N 1
ATOM 818 C CA . HIS A 1 98 ? -19.505 -0.971 12.582 1.00 98.38 98 HIS A CA 1
ATOM 819 C C . HIS A 1 98 ? -18.813 -1.295 13.914 1.00 98.38 98 HIS A C 1
ATOM 821 O O . HIS A 1 98 ? -19.426 -1.923 14.774 1.00 98.38 98 HIS A O 1
ATOM 827 N N . ARG A 1 99 ? -17.583 -0.802 14.123 1.00 97.81 99 ARG A N 1
ATOM 828 C CA . ARG A 1 99 ? -16.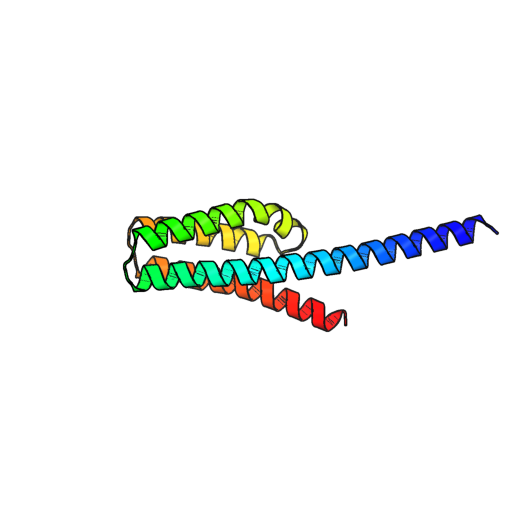778 -0.996 15.340 1.00 97.81 99 ARG A CA 1
ATOM 829 C C . ARG A 1 99 ? -16.481 -2.468 15.642 1.00 97.81 99 ARG A C 1
ATOM 831 O O . ARG A 1 99 ? -16.338 -2.850 16.803 1.00 97.81 99 ARG A O 1
ATOM 838 N N . ASP A 1 100 ? -16.382 -3.283 14.597 1.00 98.06 100 ASP A N 1
ATOM 839 C CA . ASP A 1 100 ? -15.987 -4.682 14.708 1.00 98.06 100 ASP A CA 1
ATOM 840 C C . ASP A 1 100 ? -14.461 -4.773 14.761 1.00 98.06 100 ASP A C 1
ATOM 842 O O . ASP A 1 100 ? -13.776 -4.677 13.744 1.00 98.06 100 ASP A O 1
ATOM 846 N N . ASN A 1 101 ? -13.915 -4.895 15.972 1.00 97.06 101 ASN A N 1
ATOM 847 C CA . ASN A 1 101 ? -12.469 -4.909 16.184 1.00 97.06 101 ASN A CA 1
ATOM 848 C C . ASN A 1 101 ? -11.796 -6.125 15.536 1.00 97.06 101 ASN A C 1
ATOM 850 O O . ASN A 1 101 ? -10.749 -5.972 14.912 1.00 97.06 101 ASN A O 1
ATOM 854 N N . ILE A 1 102 ? -12.397 -7.309 15.673 1.00 97.94 102 ILE A N 1
ATOM 855 C CA . ILE A 1 102 ? -11.787 -8.564 15.224 1.00 97.94 102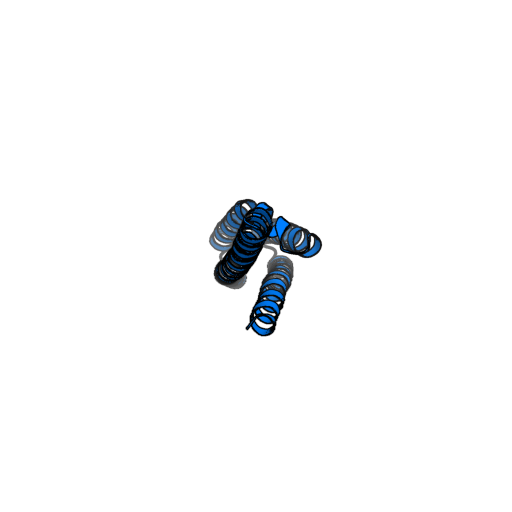 ILE A CA 1
ATOM 856 C C . ILE A 1 102 ? -11.716 -8.568 13.701 1.00 97.94 102 ILE A C 1
ATOM 858 O O . ILE A 1 102 ? -10.636 -8.754 13.138 1.00 97.94 102 ILE A O 1
ATOM 862 N N . GLU A 1 103 ? -12.841 -8.292 13.044 1.00 98.38 103 GLU A N 1
ATOM 863 C CA . GLU A 1 103 ? -12.907 -8.304 11.585 1.00 98.38 103 GLU A CA 1
ATOM 864 C C . GLU A 1 103 ? -12.115 -7.145 10.968 1.00 98.38 103 GLU A C 1
ATOM 866 O O . GLU A 1 103 ? -11.421 -7.341 9.970 1.00 98.38 103 GLU A O 1
ATOM 871 N N . ALA A 1 104 ? -12.111 -5.959 11.596 1.00 98.50 104 ALA A N 1
ATOM 872 C CA . ALA A 1 104 ? -11.267 -4.853 11.148 1.00 98.50 104 ALA A CA 1
ATOM 873 C C . ALA A 1 104 ? -9.778 -5.210 11.231 1.00 98.50 104 ALA A C 1
ATOM 875 O O . ALA A 1 104 ? -9.035 -4.983 10.280 1.00 98.50 104 ALA A O 1
ATOM 876 N N . MET A 1 105 ? -9.313 -5.785 12.342 1.00 98.44 105 MET A N 1
ATOM 877 C CA . MET A 1 105 ? -7.901 -6.156 12.479 1.00 98.44 105 MET A CA 1
ATOM 878 C C . MET A 1 105 ? -7.509 -7.273 11.508 1.00 98.44 105 MET A C 1
ATOM 880 O O . MET A 1 105 ? -6.423 -7.215 10.929 1.00 98.44 105 MET A O 1
ATOM 884 N N . ALA A 1 106 ? -8.398 -8.243 11.276 1.00 98.56 106 ALA A N 1
ATOM 885 C CA . ALA A 1 106 ? -8.187 -9.297 10.291 1.00 98.56 106 ALA A CA 1
ATOM 886 C C . ALA A 1 106 ? -8.066 -8.726 8.868 1.00 98.56 106 ALA A C 1
ATOM 888 O O . ALA A 1 106 ? -7.086 -9.003 8.174 1.00 98.56 106 ALA A O 1
ATOM 889 N N . SER A 1 107 ? -9.003 -7.871 8.444 1.00 98.56 107 SER A N 1
ATOM 890 C CA . SER A 1 107 ? -8.972 -7.277 7.104 1.00 98.56 107 SER A CA 1
ATOM 891 C C . SER A 1 107 ? -7.780 -6.335 6.905 1.00 98.56 107 SER A C 1
ATOM 893 O O . SER A 1 107 ? -7.184 -6.328 5.829 1.00 98.56 107 SER A O 1
ATOM 895 N N . LEU A 1 108 ? -7.385 -5.579 7.937 1.00 98.62 108 LEU A N 1
ATOM 896 C CA . LEU A 1 108 ? -6.205 -4.708 7.898 1.00 98.62 108 LEU A CA 1
ATOM 897 C C . LEU A 1 108 ? -4.898 -5.508 7.816 1.00 98.62 108 LEU A C 1
ATOM 899 O O . LEU A 1 108 ? -3.981 -5.084 7.119 1.00 98.62 108 LEU A O 1
ATOM 903 N N . ALA A 1 109 ? -4.800 -6.661 8.484 1.00 98.38 109 ALA A N 1
ATOM 904 C CA . ALA A 1 109 ? -3.636 -7.544 8.377 1.00 98.38 109 ALA A CA 1
ATOM 905 C C . ALA A 1 109 ? -3.515 -8.171 6.979 1.00 98.38 109 ALA A C 1
ATOM 907 O O . ALA A 1 109 ? -2.415 -8.306 6.446 1.00 98.38 109 ALA A O 1
ATOM 908 N N . ILE A 1 110 ? -4.642 -8.512 6.351 1.00 98.06 110 ILE A N 1
ATOM 909 C CA . ILE A 1 110 ? -4.641 -9.007 4.971 1.00 98.06 110 ILE A CA 1
ATOM 910 C C . ILE A 1 110 ? -4.264 -7.886 3.989 1.00 98.06 110 ILE A C 1
ATOM 912 O O . ILE A 1 110 ? -3.470 -8.101 3.075 1.00 98.06 110 ILE A O 1
ATOM 916 N N . LEU A 1 111 ? -4.777 -6.670 4.194 1.00 97.81 111 LEU A N 1
ATOM 917 C CA . LEU A 1 111 ? -4.379 -5.497 3.414 1.00 97.81 111 LEU A CA 1
ATOM 918 C C . LEU A 1 111 ? -2.869 -5.220 3.529 1.00 97.81 111 LEU A C 1
ATOM 920 O O . LEU A 1 111 ? -2.218 -4.936 2.524 1.00 97.81 111 LEU A O 1
ATOM 924 N N . GLU A 1 112 ? -2.314 -5.341 4.736 1.00 97.62 112 GLU A N 1
ATOM 925 C CA . GLU A 1 112 ? -0.876 -5.228 4.991 1.00 97.62 112 GLU A CA 1
ATOM 926 C C . GLU A 1 112 ? -0.082 -6.262 4.190 1.00 97.62 112 GLU A C 1
ATOM 928 O O . GLU A 1 112 ? 0.880 -5.902 3.519 1.00 97.62 112 GLU A O 1
ATOM 933 N N . HIS A 1 113 ? -0.526 -7.523 4.186 1.00 96.75 113 HIS A N 1
ATOM 934 C CA . HIS A 1 113 ? 0.125 -8.595 3.437 1.00 96.75 113 HIS A CA 1
ATOM 935 C C . HIS A 1 113 ? 0.266 -8.269 1.943 1.00 96.75 113 HIS A C 1
ATOM 937 O O . HIS A 1 113 ? 1.365 -8.390 1.404 1.00 96.75 113 HIS A O 1
ATOM 943 N N . TYR A 1 114 ? -0.801 -7.808 1.285 1.00 96.12 114 TYR A N 1
ATOM 944 C CA . TYR A 1 114 ? -0.745 -7.461 -0.141 1.00 96.12 114 TYR A CA 1
ATOM 945 C C . TYR A 1 114 ? 0.157 -6.250 -0.419 1.00 96.12 114 TYR A C 1
ATOM 947 O O . TYR A 1 114 ? 0.949 -6.260 -1.361 1.00 96.12 114 TYR A O 1
ATOM 955 N N . LEU A 1 115 ? 0.109 -5.216 0.428 1.00 94.94 115 LEU A N 1
ATOM 956 C CA . LEU A 1 115 ? 1.008 -4.064 0.298 1.00 94.94 115 LEU A CA 1
ATOM 957 C C . LEU A 1 115 ? 2.478 -4.477 0.462 1.00 94.94 115 LEU A C 1
ATOM 959 O O . LEU A 1 115 ? 3.325 -4.078 -0.339 1.00 94.94 115 LEU A O 1
ATOM 963 N N . THR A 1 116 ? 2.786 -5.310 1.457 1.00 93.25 116 THR A N 1
ATOM 964 C CA . THR A 1 116 ? 4.132 -5.855 1.658 1.00 93.25 116 THR A CA 1
ATOM 965 C C . THR A 1 116 ? 4.570 -6.708 0.474 1.00 93.25 116 THR A C 1
ATOM 967 O O . THR A 1 116 ? 5.688 -6.530 -0.004 1.00 93.25 116 THR A O 1
ATOM 970 N N . HIS A 1 117 ? 3.693 -7.565 -0.049 1.00 92.50 117 HIS A N 1
ATOM 971 C CA . HIS A 1 117 ? 4.018 -8.439 -1.172 1.00 92.50 117 HIS A CA 1
ATOM 972 C C . HIS A 1 117 ? 4.412 -7.649 -2.428 1.00 92.50 117 HIS A C 1
ATOM 974 O O . HIS A 1 117 ? 5.419 -7.958 -3.067 1.00 92.50 117 HIS A O 1
ATOM 980 N N . ILE A 1 118 ? 3.691 -6.564 -2.734 1.00 91.25 118 ILE A N 1
ATOM 981 C CA . ILE A 1 118 ? 4.065 -5.644 -3.818 1.00 91.25 118 ILE A CA 1
ATOM 982 C C . ILE A 1 118 ? 5.444 -5.026 -3.549 1.00 91.25 118 ILE A C 1
ATOM 984 O O . ILE A 1 118 ? 6.284 -4.996 -4.444 1.00 91.25 118 ILE A O 1
ATOM 988 N N . SER A 1 119 ? 5.715 -4.569 -2.319 1.00 87.12 119 SER A N 1
ATOM 989 C CA . SER A 1 119 ? 7.032 -4.017 -1.956 1.00 87.12 119 SER A CA 1
ATOM 990 C C . SER A 1 119 ? 8.173 -5.016 -2.171 1.00 87.12 119 SER A C 1
ATOM 992 O O . SER A 1 119 ? 9.229 -4.649 -2.683 1.00 87.12 119 SER A O 1
ATOM 994 N N . GLU A 1 120 ? 7.977 -6.271 -1.768 1.00 86.25 120 GLU A N 1
ATOM 995 C CA . GLU A 1 120 ? 8.982 -7.331 -1.865 1.00 86.25 120 GLU A CA 1
ATOM 996 C C . GLU A 1 120 ? 9.287 -7.695 -3.317 1.00 86.25 120 GLU A C 1
ATOM 998 O O . GLU A 1 120 ? 10.458 -7.784 -3.690 1.00 86.25 120 GLU A O 1
ATOM 1003 N N . ILE A 1 121 ? 8.254 -7.837 -4.152 1.00 83.81 121 ILE A N 1
ATOM 1004 C CA . ILE A 1 121 ? 8.426 -8.088 -5.587 1.00 83.81 121 ILE A CA 1
ATOM 1005 C C . ILE A 1 121 ? 9.230 -6.956 -6.237 1.00 83.81 121 ILE A C 1
ATOM 1007 O O . ILE A 1 121 ? 10.146 -7.224 -7.016 1.00 83.81 121 ILE A O 1
ATOM 1011 N N . GLU A 1 122 ? 8.938 -5.700 -5.899 1.00 75.81 122 GLU A N 1
ATOM 1012 C CA . GLU A 1 122 ? 9.666 -4.557 -6.456 1.00 75.81 122 GLU A CA 1
ATOM 1013 C C . GLU A 1 122 ? 11.125 -4.490 -5.982 1.00 75.81 122 GLU A C 1
ATOM 1015 O O . GLU A 1 122 ? 12.018 -4.210 -6.783 1.00 75.81 122 GLU A O 1
ATOM 1020 N N . LYS A 1 123 ? 11.416 -4.827 -4.719 1.00 74.88 123 LYS A N 1
ATOM 1021 C CA . LYS A 1 123 ? 12.805 -4.933 -4.234 1.00 74.88 123 LYS A CA 1
ATOM 1022 C C . LYS A 1 123 ? 13.592 -6.000 -4.991 1.00 74.88 123 LYS A C 1
ATOM 1024 O O . LYS A 1 123 ? 14.704 -5.727 -5.437 1.00 74.88 123 LYS A O 1
ATOM 1029 N N . LEU A 1 124 ? 12.989 -7.169 -5.220 1.00 65.62 124 LEU A N 1
ATOM 1030 C CA . LEU A 1 124 ? 13.599 -8.224 -6.033 1.00 65.62 124 LEU A CA 1
ATOM 1031 C C . LEU A 1 124 ? 13.855 -7.752 -7.474 1.00 65.62 124 LEU A C 1
ATOM 1033 O O . LEU A 1 124 ? 14.858 -8.129 -8.074 1.00 65.62 124 LEU A O 1
ATOM 1037 N N . ARG A 1 125 ? 12.991 -6.907 -8.056 1.00 69.06 125 ARG A N 1
ATOM 1038 C CA . ARG A 1 125 ? 13.251 -6.306 -9.379 1.00 69.06 125 ARG A CA 1
ATOM 1039 C C . ARG A 1 125 ? 14.471 -5.385 -9.362 1.00 69.06 125 ARG A C 1
ATOM 1041 O O . ARG A 1 125 ? 15.267 -5.465 -10.292 1.00 69.06 125 ARG A O 1
ATOM 1048 N N . ILE A 1 126 ? 14.638 -4.549 -8.332 1.00 62.31 126 ILE A N 1
ATOM 1049 C CA . ILE A 1 126 ? 15.817 -3.673 -8.187 1.00 62.31 126 ILE A CA 1
ATOM 1050 C C . ILE A 1 126 ? 17.100 -4.505 -8.129 1.00 62.31 126 ILE A C 1
ATOM 1052 O O . ILE A 1 126 ? 18.035 -4.226 -8.876 1.00 62.31 126 ILE A O 1
ATOM 1056 N N . GLU A 1 127 ? 17.123 -5.533 -7.279 1.00 63.72 127 GLU A N 1
ATOM 1057 C CA . GLU A 1 12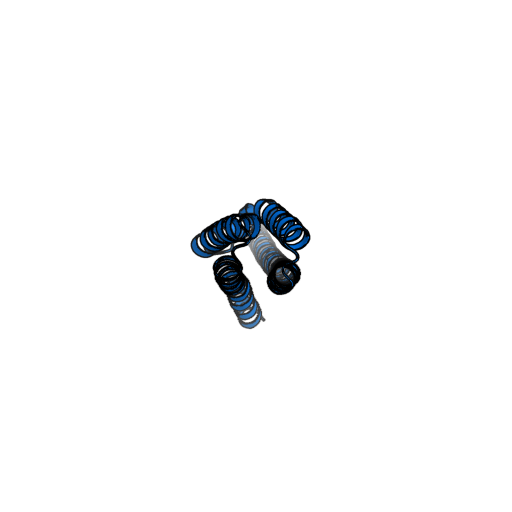7 ? 18.278 -6.424 -7.103 1.00 63.72 127 GLU A CA 1
ATOM 1058 C C . GLU A 1 127 ? 18.647 -7.189 -8.381 1.00 63.72 127 GLU A C 1
ATOM 1060 O O . GLU A 1 127 ?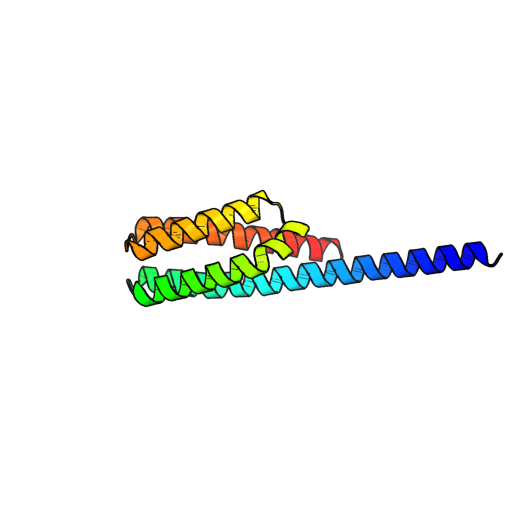 19.804 -7.534 -8.572 1.00 63.72 127 GLU A O 1
ATOM 1065 N N . ASN A 1 128 ? 17.682 -7.449 -9.268 1.00 63.53 128 ASN A N 1
ATOM 1066 C CA . ASN A 1 128 ? 17.927 -8.144 -10.534 1.00 63.53 128 ASN A CA 1
ATOM 1067 C C . ASN A 1 128 ? 18.369 -7.216 -11.682 1.00 63.53 128 ASN A C 1
ATOM 1069 O O . ASN A 1 128 ? 18.810 -7.706 -12.722 1.00 63.53 128 ASN A O 1
ATOM 1073 N N . ILE A 1 129 ? 18.199 -5.899 -11.542 1.00 59.81 129 ILE A N 1
ATOM 1074 C CA . ILE A 1 129 ? 18.558 -4.909 -12.572 1.00 59.81 129 ILE A CA 1
ATOM 1075 C C . ILE A 1 129 ? 19.950 -4.305 -12.319 1.00 59.81 129 ILE A C 1
ATOM 1077 O O . ILE A 1 129 ? 20.604 -3.881 -13.276 1.00 59.81 129 ILE A O 1
ATOM 1081 N N . ILE A 1 130 ? 20.384 -4.237 -11.058 1.00 52.28 130 ILE A N 1
ATOM 1082 C CA . ILE A 1 130 ? 21.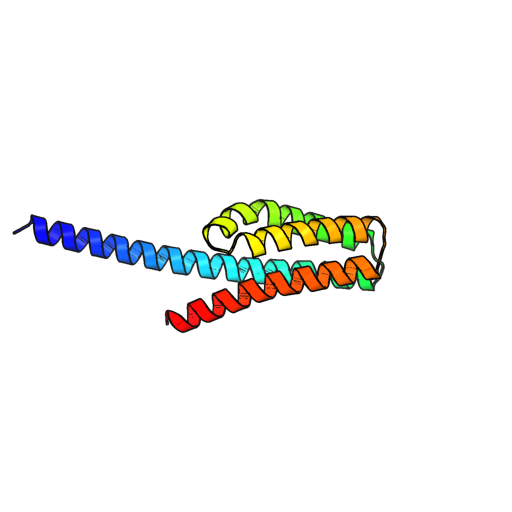676 -3.678 -10.618 1.00 52.28 130 ILE A CA 1
ATOM 1083 C C . ILE A 1 130 ? 22.695 -4.803 -10.441 1.00 52.28 130 ILE A C 1
ATOM 1085 O O . ILE A 1 130 ? 23.842 -4.619 -10.909 1.00 52.28 130 ILE A O 1
#

pLDDT: mean 92.32, std 9.43, range [52.28, 98.75]

Nearest PDB structures (foldseek):
  1nze-assembly1_A  TM=8.443E-01  e=8.760E-03  Spinacia oleracea
  8xr6-assembly1_q  TM=7.734E-01  e=2.985E-02  Chroomonas placoidea
  3k1i-assembly2_B  TM=7.076E-01  e=3.502E-02  Helicobacter pylori 26695
  7zly-assembly1_A  TM=6.827E-01  e=7.003E-02  Homo sapiens
  6lea-assembly2_B  TM=6.679E-01  e=1.733E-01  Helicobacter pylori CPY1124

Foldseek 3Di:
DVVVVVVVVVVVVVVVVVVVVLVVLLVVLLVLLVVLLVLLVQLLVCLVVLVLVSNLVSLVVSLVSLVVCLVVCVVPPDVVLSVLLNVLSVQLNVCSVVSPSVSNNVSSVSNNVSSVVSNVVSVVVVVVVD

Solvent-accessible surface area (backbone atoms only — not comparable to full-atom values): 6915 Å² total; per-residue (Å²): 122,65,68,63,55,53,53,52,53,51,53,53,50,52,51,52,51,52,55,53,50,52,55,51,47,52,57,48,52,48,55,49,41,53,54,49,52,55,52,48,51,54,24,50,54,22,48,75,68,66,37,46,70,60,18,42,55,44,45,52,51,52,47,56,54,43,67,73,41,49,69,67,44,56,79,79,46,61,60,67,57,56,53,49,44,56,51,28,48,54,50,26,49,54,24,36,70,71,65,36,58,69,60,20,52,53,29,48,53,53,35,47,50,54,48,50,50,53,47,52,55,50,51,55,50,52,68,73,75,109

Secondary structure (DSSP, 8-state):
-HHHHHHHHHHHHHHHHHHHHHHHHHHHHHHHHHHHHHHHHHHHHHHHTT-HHHHHHHHHHHHHHHHHHHHHHTTTS-HHHHHHHHHHHHHHHHHHHTT-HHHHHHHHHHHHHHHHHHHHHHHHHHHHH-

Organism: NCBI:txid857293